Protein AF-A0A2T2UH91-F1 (afdb_monomer)

pLDDT: mean 94.98, std 4.05, range [78.25, 98.5]

Nearest PDB structures (foldseek):
  6rpt-assembly3_C  TM=3.675E-01  e=6.096E-01  Homo sapiens
  7sl2-assembly1_B  TM=4.944E-01  e=5.108E+00  Mus musculus
  7yq3-assembly1_F  TM=5.346E-01  e=6.389E+00  Homo sapiens
  7yq5-assembly1_F  TM=5.346E-01  e=7.145E+00  Homo sapiens
  4mji-assembly1_D  TM=5.048E-01  e=5.712E+00  Homo sapiens

Radius of gyration: 12.51 Å; Cα contacts (8 Å, |Δi|>4): 121; chains: 1; bounding box: 30×16×34 Å

Structure (mmCIF, N/CA/C/O backbone):
data_AF-A0A2T2UH91-F1
#
_entry.id   AF-A0A2T2UH91-F1
#
loop_
_atom_site.group_PDB
_atom_site.id
_atom_site.type_symbol
_atom_site.label_atom_id
_atom_site.label_alt_id
_atom_site.label_comp_id
_atom_site.label_asym_id
_atom_site.label_entity_id
_atom_site.label_seq_id
_atom_site.pdbx_PDB_ins_code
_atom_site.Cartn_x
_atom_site.Cartn_y
_atom_site.Cartn_z
_atom_site.occupancy
_atom_site.B_iso_or_equiv
_atom_site.auth_seq_id
_atom_site.auth_comp_id
_atom_site.auth_asym_id
_atom_site.auth_atom_id
_atom_site.pdbx_PDB_model_num
ATOM 1 N N . MET A 1 1 ? -11.523 -0.373 1.772 1.00 92.50 1 MET A N 1
ATOM 2 C CA . MET A 1 1 ? -10.531 0.726 1.692 1.00 92.50 1 MET A CA 1
ATOM 3 C C . MET A 1 1 ? -9.965 0.823 0.278 1.00 92.50 1 MET A C 1
ATOM 5 O O . MET A 1 1 ? -9.863 -0.207 -0.380 1.00 92.50 1 MET A O 1
ATOM 9 N N . ARG A 1 2 ? -9.606 2.025 -0.192 1.00 96.06 2 ARG A N 1
ATOM 10 C CA . ARG A 1 2 ? -8.881 2.234 -1.457 1.00 96.06 2 ARG A CA 1
ATOM 11 C C . ARG A 1 2 ? -7.422 2.566 -1.144 1.00 96.06 2 ARG A C 1
ATOM 13 O O . ARG A 1 2 ? -7.182 3.411 -0.288 1.00 96.06 2 ARG A O 1
ATOM 20 N N . VAL A 1 3 ? -6.496 1.882 -1.805 1.00 96.06 3 VAL A N 1
ATOM 21 C CA . VAL A 1 3 ? -5.050 2.114 -1.709 1.00 96.06 3 VAL A CA 1
ATOM 22 C C . VAL A 1 3 ? -4.531 2.430 -3.101 1.00 96.06 3 VAL A C 1
ATOM 24 O O . VAL A 1 3 ? -4.849 1.710 -4.050 1.00 96.06 3 VAL A O 1
ATOM 27 N N . THR A 1 4 ? -3.732 3.484 -3.199 1.00 96.62 4 THR A N 1
ATOM 28 C CA . THR A 1 4 ? -3.007 3.855 -4.411 1.00 96.62 4 THR A CA 1
ATOM 29 C C . THR A 1 4 ? -1.528 3.697 -4.120 1.00 96.62 4 THR A C 1
ATOM 31 O O . THR A 1 4 ? -1.049 4.231 -3.125 1.00 96.62 4 THR A O 1
ATOM 34 N N . VAL A 1 5 ? -0.830 2.946 -4.963 1.00 95.38 5 VAL A N 1
ATO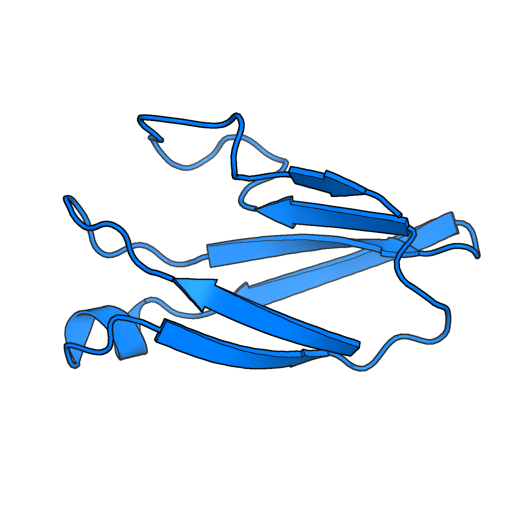M 35 C CA . VAL A 1 5 ? 0.617 2.746 -4.860 1.00 95.38 5 VAL A CA 1
ATOM 36 C C . VAL A 1 5 ? 1.262 3.341 -6.097 1.00 95.38 5 VAL A C 1
ATOM 38 O O . VAL A 1 5 ? 0.809 3.060 -7.211 1.00 95.38 5 VAL A O 1
ATOM 41 N N . ALA A 1 6 ? 2.280 4.168 -5.888 1.00 93.94 6 ALA A N 1
ATOM 42 C CA . ALA A 1 6 ? 3.084 4.770 -6.939 1.00 93.94 6 ALA A CA 1
ATOM 43 C C . ALA A 1 6 ? 4.453 4.079 -7.015 1.00 93.94 6 ALA A C 1
ATOM 45 O O . ALA A 1 6 ? 5.011 3.704 -5.990 1.00 93.94 6 ALA A O 1
ATOM 46 N N . ASP A 1 7 ? 4.957 3.899 -8.233 1.00 91.56 7 ASP A N 1
ATOM 47 C CA . ASP A 1 7 ? 6.323 3.450 -8.504 1.00 91.56 7 ASP A CA 1
ATOM 48 C C . ASP A 1 7 ? 7.211 4.678 -8.747 1.00 91.56 7 ASP A C 1
ATOM 50 O O . ASP A 1 7 ? 7.031 5.387 -9.744 1.00 91.56 7 ASP A O 1
ATOM 54 N N . GLU A 1 8 ? 8.165 4.919 -7.846 1.00 89.06 8 GLU A N 1
ATOM 55 C CA . GLU A 1 8 ? 9.142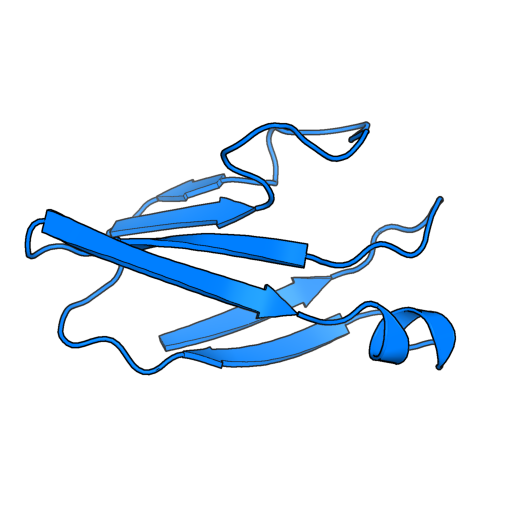 6.012 -7.951 1.00 89.06 8 GLU A CA 1
ATOM 56 C C . GLU A 1 8 ? 10.408 5.629 -8.749 1.00 89.06 8 GLU A C 1
ATOM 58 O O . GLU A 1 8 ? 11.282 6.465 -8.994 1.00 89.06 8 GLU A O 1
ATOM 63 N N . GLY A 1 9 ? 10.484 4.393 -9.256 1.00 80.62 9 GLY A N 1
ATOM 64 C CA . GLY A 1 9 ? 11.482 3.933 -10.215 1.00 80.62 9 GLY A CA 1
ATOM 65 C C . GLY A 1 9 ? 12.601 3.065 -9.628 1.00 80.62 9 GLY A C 1
ATOM 66 O O . GLY A 1 9 ? 12.509 2.492 -8.551 1.00 80.62 9 GLY A O 1
ATOM 67 N N . ASN A 1 10 ? 13.695 2.949 -10.387 1.00 78.25 10 ASN A N 1
ATOM 68 C CA . ASN A 1 10 ? 14.921 2.182 -10.098 1.00 78.25 10 ASN A CA 1
ATOM 69 C C . ASN A 1 10 ? 14.823 0.647 -10.154 1.00 78.25 10 ASN A C 1
ATOM 71 O O . ASN A 1 10 ? 15.766 0.025 -10.644 1.00 78.25 10 ASN A O 1
ATOM 75 N N . ALA A 1 11 ? 13.718 0.025 -9.736 1.00 87.06 11 ALA A N 1
ATOM 76 C CA . ALA A 1 11 ? 13.513 -1.419 -9.887 1.00 87.06 11 ALA A CA 1
ATOM 77 C C . ALA A 1 11 ? 12.029 -1.807 -9.806 1.00 87.06 11 ALA A C 1
ATOM 79 O O . ALA A 1 11 ? 11.327 -1.406 -8.887 1.00 87.06 11 ALA A O 1
ATOM 80 N N . ALA A 1 12 ? 11.561 -2.655 -10.727 1.00 92.12 12 ALA A N 1
ATOM 81 C CA . ALA A 1 12 ? 10.211 -3.210 -10.658 1.00 92.12 12 ALA A CA 1
ATOM 82 C C . ALA A 1 12 ? 10.167 -4.381 -9.663 1.00 92.12 12 ALA A C 1
ATOM 84 O O . ALA A 1 12 ? 10.782 -5.423 -9.900 1.00 92.12 12 ALA A O 1
ATOM 85 N N . MET A 1 13 ? 9.420 -4.224 -8.567 1.00 93.06 13 MET A N 1
ATOM 86 C CA . MET A 1 13 ? 9.234 -5.255 -7.539 1.00 93.06 13 MET A CA 1
ATOM 87 C C . MET A 1 13 ? 7.751 -5.427 -7.168 1.00 93.06 13 MET A C 1
ATOM 89 O O . MET A 1 13 ? 6.959 -4.494 -7.330 1.00 93.06 13 MET A O 1
ATOM 93 N N . PRO A 1 14 ? 7.331 -6.612 -6.685 1.00 95.75 14 PRO A N 1
ATOM 94 C CA . PRO A 1 14 ? 6.036 -6.754 -6.030 1.00 95.75 14 PRO A CA 1
ATOM 95 C C . PRO A 1 14 ? 5.939 -5.832 -4.809 1.00 95.75 14 PRO A C 1
ATOM 97 O O . PRO A 1 14 ? 6.940 -5.566 -4.152 1.00 95.75 14 PRO A O 1
ATOM 100 N N . VAL A 1 15 ? 4.722 -5.411 -4.464 1.00 96.19 15 VAL A N 1
ATOM 101 C CA . VAL A 1 15 ? 4.469 -4.603 -3.261 1.00 96.19 15 VAL A CA 1
ATOM 102 C C . VAL A 1 15 ? 3.685 -5.435 -2.259 1.00 96.19 15 VAL A C 1
ATOM 104 O O . VAL A 1 15 ? 2.565 -5.870 -2.543 1.00 96.19 15 VAL A O 1
ATOM 107 N N . ASP A 1 16 ? 4.271 -5.650 -1.084 1.00 97.56 16 ASP A N 1
ATOM 108 C CA . ASP A 1 16 ? 3.630 -6.333 0.035 1.00 97.56 16 ASP A CA 1
ATOM 109 C C . ASP A 1 16 ? 3.038 -5.310 1.004 1.00 97.56 16 ASP A C 1
ATOM 111 O O . ASP A 1 16 ? 3.758 -4.599 1.690 1.00 97.56 16 ASP A O 1
ATOM 115 N N . LEU A 1 17 ? 1.711 -5.241 1.067 1.00 97.94 17 LEU A N 1
ATOM 116 C CA . LEU A 1 17 ? 0.972 -4.366 1.970 1.00 97.94 17 LEU A CA 1
ATOM 117 C C . LEU A 1 17 ? 0.586 -5.114 3.244 1.00 97.94 17 LEU A C 1
ATOM 119 O O . LEU A 1 17 ? -0.025 -6.189 3.183 1.00 97.94 17 LEU A O 1
ATOM 123 N N . THR A 1 18 ? 0.860 -4.50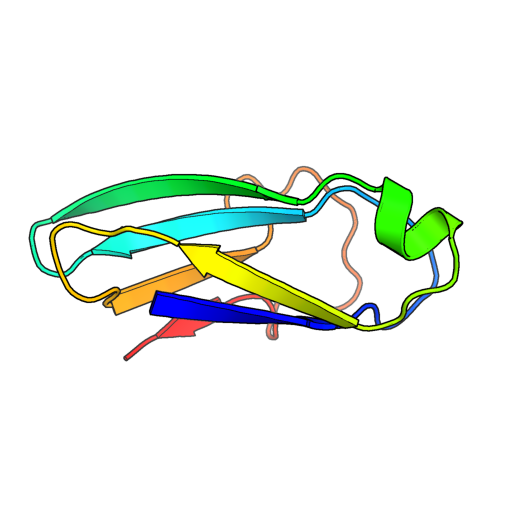1 4.392 1.00 98.50 18 THR A N 1
ATOM 124 C CA . THR A 1 18 ? 0.351 -4.905 5.706 1.00 98.50 18 THR A CA 1
ATOM 125 C C . THR A 1 18 ? -0.565 -3.814 6.246 1.00 98.50 18 THR A C 1
ATOM 127 O O . THR A 1 18 ? -0.161 -2.665 6.380 1.00 98.50 18 THR A O 1
ATOM 130 N N . LEU A 1 19 ? -1.816 -4.169 6.533 1.00 98.25 19 LEU A N 1
ATOM 131 C CA . LEU A 1 19 ? -2.803 -3.275 7.127 1.00 98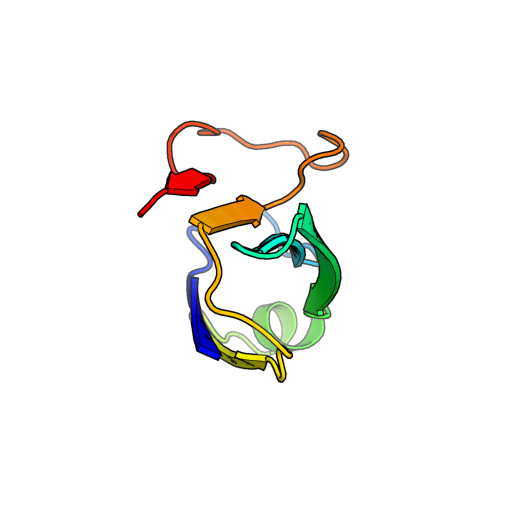.25 19 LEU A CA 1
ATOM 132 C C . LEU A 1 19 ? -3.083 -3.741 8.554 1.00 98.25 19 LEU A C 1
ATOM 134 O O . LEU A 1 19 ? -3.503 -4.886 8.734 1.00 98.25 19 LEU A O 1
ATOM 138 N N . THR A 1 20 ? -2.913 -2.857 9.534 1.00 98.31 20 THR A N 1
ATOM 139 C CA . THR A 1 20 ? -3.410 -3.057 10.903 1.00 98.31 20 THR A CA 1
ATOM 140 C C . THR A 1 20 ? -4.740 -2.333 11.037 1.00 98.31 20 THR A C 1
ATOM 142 O O . THR A 1 20 ? -4.843 -1.139 10.738 1.00 98.31 20 THR A O 1
ATOM 145 N N . LEU A 1 21 ? -5.773 -3.067 11.434 1.00 98.25 21 LEU A N 1
ATOM 146 C CA . LEU A 1 21 ? -7.140 -2.577 11.533 1.00 98.25 21 LEU A CA 1
ATOM 147 C C . LEU A 1 21 ? -7.483 -2.156 12.969 1.00 98.25 21 LEU A C 1
ATOM 149 O O . LEU A 1 21 ? -6.916 -2.676 13.925 1.00 98.25 21 LEU A O 1
ATOM 153 N N . ALA A 1 22 ? -8.473 -1.274 13.119 1.00 98.12 22 ALA A N 1
ATOM 154 C CA . ALA A 1 22 ? -8.926 -0.748 14.414 1.00 98.12 22 ALA A CA 1
ATOM 155 C C . ALA A 1 22 ? -9.486 -1.811 15.377 1.00 98.12 22 ALA A C 1
ATOM 157 O O . ALA A 1 22 ? -9.595 -1.589 16.580 1.00 98.12 22 ALA A O 1
ATOM 158 N N . ASN A 1 23 ? -9.865 -2.979 14.857 1.00 97.44 23 ASN A N 1
ATOM 159 C CA . ASN A 1 23 ? -10.292 -4.123 15.661 1.00 97.44 23 ASN A CA 1
ATOM 160 C C . ASN A 1 23 ? -9.114 -5.014 16.117 1.00 97.44 23 ASN A C 1
ATOM 162 O O . ASN A 1 23 ? -9.350 -6.041 16.747 1.00 97.44 23 ASN A O 1
ATOM 166 N N . GLY A 1 24 ? -7.870 -4.634 15.806 1.00 97.50 24 GLY A N 1
ATOM 167 C CA . GLY A 1 24 ? -6.649 -5.381 16.116 1.00 97.50 24 GLY A CA 1
ATOM 168 C C . GLY A 1 24 ? -6.220 -6.385 15.041 1.00 97.50 24 GLY A C 1
ATOM 169 O O . GLY A 1 24 ? -5.121 -6.934 15.135 1.00 97.50 24 GLY A O 1
ATOM 170 N N . ASP A 1 25 ? -7.036 -6.620 14.010 1.00 98.12 25 ASP A N 1
ATOM 171 C CA . ASP A 1 25 ? -6.712 -7.584 12.959 1.00 98.12 25 ASP A CA 1
ATOM 172 C C . ASP A 1 25 ? -5.614 -7.076 12.020 1.00 98.12 25 ASP A C 1
ATOM 174 O O . ASP A 1 25 ? -5.420 -5.877 11.812 1.00 98.12 25 ASP A O 1
ATOM 178 N N . THR A 1 26 ? -4.913 -8.021 11.390 1.00 98.06 26 THR A N 1
ATOM 179 C CA . THR A 1 26 ? -3.925 -7.736 10.346 1.00 98.06 26 THR A CA 1
ATOM 180 C C . THR A 1 26 ? -4.358 -8.334 9.013 1.00 98.06 26 THR A C 1
ATOM 182 O O . THR A 1 26 ? -4.586 -9.540 8.905 1.00 98.06 26 THR A O 1
ATOM 185 N N . VAL A 1 27 ? -4.388 -7.512 7.964 1.00 98.12 27 VAL A N 1
ATOM 186 C CA . VAL A 1 27 ? -4.654 -7.938 6.584 1.00 98.12 27 VAL A CA 1
ATOM 187 C C . VAL A 1 27 ? -3.388 -7.777 5.752 1.00 98.12 27 VAL A C 1
ATOM 189 O O . VAL A 1 27 ? -2.800 -6.701 5.711 1.00 98.12 27 VAL A O 1
ATOM 192 N N . ARG A 1 28 ? -2.982 -8.839 5.047 1.00 98.00 28 ARG A N 1
ATOM 193 C CA . ARG A 1 28 ? -1.847 -8.811 4.112 1.00 98.00 28 ARG A CA 1
ATOM 194 C C . ARG A 1 28 ? -2.315 -8.949 2.671 1.00 98.00 28 ARG A C 1
ATOM 196 O O . ARG A 1 28 ? -3.168 -9.794 2.364 1.00 98.00 28 ARG A O 1
ATOM 203 N N . ARG A 1 29 ? -1.766 -8.127 1.780 1.00 97.69 29 ARG A N 1
ATOM 204 C CA . ARG A 1 29 ? -2.066 -8.149 0.343 1.00 97.69 29 ARG A CA 1
ATOM 205 C C . ARG A 1 29 ? -0.802 -7.919 -0.463 1.00 97.69 29 ARG A C 1
ATOM 207 O O . ARG A 1 29 ? -0.033 -7.029 -0.144 1.00 97.69 29 ARG A O 1
ATOM 214 N N . ARG A 1 30 ? -0.644 -8.686 -1.539 1.00 97.31 30 ARG A N 1
ATOM 215 C CA . ARG A 1 30 ? 0.421 -8.486 -2.517 1.00 97.31 30 ARG A CA 1
ATOM 216 C C . ARG A 1 30 ? -0.142 -7.857 -3.782 1.00 97.31 30 ARG A C 1
ATOM 218 O O . ARG A 1 30 ? -1.154 -8.323 -4.308 1.00 97.31 30 ARG A O 1
ATOM 225 N N . ILE A 1 31 ? 0.538 -6.836 -4.279 1.00 96.62 31 ILE A N 1
ATOM 226 C CA . ILE A 1 31 ? 0.386 -6.332 -5.641 1.00 96.62 31 ILE A CA 1
ATOM 227 C C . ILE A 1 31 ? 1.497 -6.988 -6.475 1.00 96.62 31 ILE A C 1
ATOM 229 O O . ILE A 1 31 ? 2.664 -6.893 -6.087 1.00 96.62 31 ILE A O 1
ATOM 233 N N . PRO A 1 32 ? 1.165 -7.704 -7.568 1.00 96.69 32 PRO A N 1
ATOM 234 C CA . PRO A 1 32 ? 2.172 -8.339 -8.416 1.00 96.69 32 PRO A CA 1
ATOM 235 C C . PRO A 1 32 ? 3.030 -7.291 -9.131 1.00 96.69 32 PRO A C 1
ATOM 237 O O . PRO A 1 32 ? 2.639 -6.132 -9.230 1.00 96.69 32 PRO A O 1
ATOM 240 N N . VAL A 1 33 ? 4.182 -7.720 -9.648 1.00 96.56 33 VAL A N 1
ATOM 241 C CA . VAL A 1 33 ? 5.126 -6.857 -10.378 1.00 96.56 33 VAL A CA 1
ATOM 242 C C . VAL A 1 33 ? 4.635 -6.480 -11.783 1.00 96.56 33 VAL A C 1
ATOM 244 O O . VAL A 1 33 ? 5.058 -5.467 -12.330 1.00 96.56 33 VAL A O 1
ATOM 247 N N . ASP A 1 34 ? 3.719 -7.270 -12.352 1.00 97.38 34 ASP A N 1
ATOM 248 C CA . ASP A 1 34 ? 3.255 -7.151 -13.742 1.00 97.38 34 ASP A CA 1
ATOM 249 C C . ASP A 1 34 ? 2.847 -5.725 -14.160 1.00 97.38 34 ASP A C 1
ATOM 251 O O . ASP A 1 34 ? 3.319 -5.275 -15.200 1.00 97.38 34 ASP A O 1
ATOM 255 N N . PRO A 1 35 ? 2.077 -4.944 -13.367 1.00 96.56 35 PRO A N 1
ATOM 256 C CA . PRO A 1 35 ? 1.704 -3.582 -13.750 1.00 96.56 35 PRO A CA 1
ATOM 257 C C . PRO A 1 35 ? 2.911 -2.677 -14.025 1.00 96.56 35 PRO A C 1
ATOM 259 O O . PRO A 1 35 ? 2.861 -1.837 -14.920 1.00 96.56 35 PRO A O 1
ATOM 262 N N . TRP A 1 36 ? 3.999 -2.860 -13.277 1.00 95.50 36 TRP A N 1
ATOM 263 C CA . TRP A 1 36 ? 5.228 -2.077 -13.407 1.00 95.50 36 TRP A CA 1
ATOM 264 C C . TRP A 1 36 ? 6.006 -2.481 -14.655 1.00 95.50 36 TRP A C 1
ATOM 266 O O . TRP A 1 36 ? 6.515 -1.625 -15.376 1.00 95.50 36 TRP A O 1
ATOM 276 N N . LEU A 1 37 ? 6.042 -3.785 -14.949 1.00 95.00 37 LEU A N 1
ATOM 277 C CA . LEU A 1 37 ? 6.636 -4.316 -16.179 1.00 95.00 37 LEU A CA 1
ATOM 278 C C . LEU A 1 37 ? 5.857 -3.880 -17.427 1.00 95.00 37 LEU A C 1
ATOM 280 O O . LEU A 1 37 ? 6.465 -3.632 -18.466 1.00 95.00 37 LEU A O 1
ATOM 284 N N . ASP A 1 38 ? 4.542 -3.700 -17.300 1.00 96.19 38 ASP A N 1
ATOM 285 C CA . ASP A 1 38 ? 3.667 -3.152 -18.342 1.00 96.19 38 ASP A CA 1
ATOM 286 C C . ASP A 1 38 ? 3.778 -1.617 -18.483 1.00 96.19 38 ASP A C 1
ATOM 288 O O . ASP A 1 38 ? 3.086 -1.005 -19.300 1.00 96.19 38 ASP A O 1
ATOM 292 N N . GLY A 1 39 ? 4.647 -0.972 -17.696 1.00 94.50 39 GLY A N 1
ATOM 293 C CA . GLY A 1 39 ? 4.927 0.463 -17.766 1.00 94.50 39 GLY A CA 1
ATOM 294 C C . GLY A 1 39 ? 3.967 1.350 -16.971 1.00 94.50 39 GLY A C 1
ATOM 295 O O . GLY A 1 39 ? 4.010 2.575 -17.115 1.00 94.50 39 GLY A O 1
ATOM 296 N N . GLN A 1 40 ? 3.103 0.779 -16.126 1.00 96.56 40 GLN A N 1
ATOM 297 C CA . GLN A 1 40 ? 2.288 1.572 -15.206 1.00 96.56 40 GLN A CA 1
ATOM 298 C C . GLN A 1 40 ? 3.182 2.181 -14.122 1.00 96.56 40 GLN A C 1
ATOM 300 O O . GLN A 1 40 ? 4.106 1.5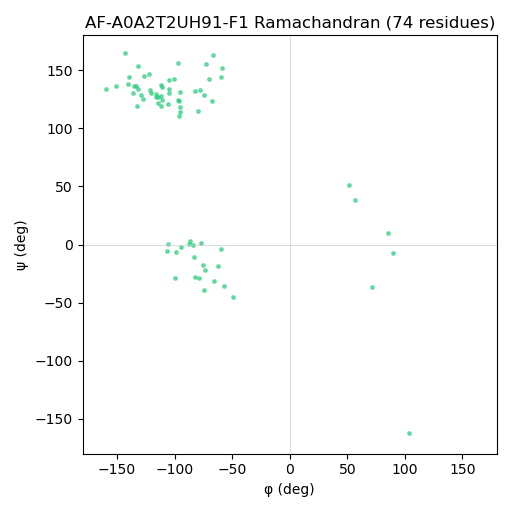45 -13.630 1.00 96.56 40 GLN A O 1
ATOM 305 N N . ARG A 1 41 ? 2.878 3.417 -13.723 1.00 95.19 41 ARG A N 1
ATOM 306 C CA . ARG A 1 41 ? 3.549 4.111 -12.605 1.00 95.19 41 ARG A CA 1
ATOM 307 C C . ARG A 1 41 ? 2.686 4.219 -11.359 1.00 95.19 41 ARG A C 1
ATOM 309 O O . ARG A 1 41 ? 3.107 4.734 -10.330 1.00 95.19 41 ARG A O 1
ATOM 316 N N . THR A 1 42 ? 1.437 3.788 -11.463 1.00 96.69 42 THR A N 1
ATOM 317 C CA . THR A 1 42 ? 0.472 3.856 -10.376 1.00 96.69 42 THR A CA 1
ATOM 318 C C . THR A 1 42 ? -0.510 2.714 -10.528 1.00 96.69 42 THR A C 1
ATOM 320 O O . THR A 1 42 ? -1.002 2.464 -11.628 1.00 96.69 42 THR A O 1
ATOM 323 N N . VAL A 1 43 ? -0.835 2.053 -9.422 1.00 97.00 43 VAL A N 1
ATOM 324 C CA . VAL A 1 43 ? -1.957 1.116 -9.356 1.00 97.00 43 VAL A CA 1
ATOM 325 C C . VAL A 1 43 ? -2.871 1.477 -8.212 1.00 97.00 43 VAL A C 1
ATOM 327 O O . VAL A 1 43 ? -2.445 1.880 -7.132 1.00 97.00 43 VAL A O 1
ATOM 330 N N . GLU A 1 44 ? -4.151 1.249 -8.443 1.00 97.75 44 GLU A N 1
ATOM 331 C CA . GLU A 1 44 ? -5.172 1.386 -7.427 1.00 97.75 44 GLU A CA 1
ATOM 332 C C . GLU A 1 44 ? -5.745 0.010 -7.086 1.00 97.75 44 GLU A C 1
ATOM 334 O O . GLU A 1 44 ? -5.991 -0.827 -7.965 1.00 97.75 44 GLU A O 1
ATOM 339 N N . ARG A 1 45 ? -5.945 -0.252 -5.796 1.00 96.25 45 ARG A N 1
ATOM 340 C CA . ARG A 1 45 ? -6.545 -1.488 -5.295 1.00 96.25 45 ARG A CA 1
ATOM 341 C C . ARG A 1 45 ? -7.608 -1.175 -4.259 1.00 96.25 45 ARG A C 1
ATOM 343 O O . ARG A 1 45 ? -7.422 -0.359 -3.361 1.00 96.25 45 ARG A O 1
ATOM 350 N N . THR A 1 46 ? -8.730 -1.879 -4.369 1.00 96.94 46 THR A N 1
ATOM 351 C CA . THR A 1 46 ? -9.743 -1.907 -3.315 1.00 96.94 46 THR A CA 1
ATOM 352 C C . THR A 1 46 ? -9.507 -3.136 -2.451 1.00 96.94 46 THR A C 1
ATOM 354 O O . THR A 1 46 ? -9.573 -4.263 -2.936 1.00 96.94 46 THR A O 1
ATOM 357 N N . ILE A 1 47 ? -9.231 -2.912 -1.169 1.00 95.94 47 ILE A N 1
ATOM 358 C CA . ILE A 1 47 ? -9.022 -3.963 -0.174 1.00 95.94 47 ILE A CA 1
ATOM 359 C C . ILE A 1 47 ? -10.269 -4.019 0.707 1.00 95.94 47 ILE A C 1
ATOM 361 O O . ILE A 1 47 ? -10.653 -3.014 1.316 1.00 95.94 47 ILE A O 1
ATOM 365 N N . GLN A 1 48 ? -10.917 -5.184 0.732 1.00 96.56 48 GLN A N 1
ATOM 366 C CA . GLN A 1 48 ? -12.021 -5.472 1.648 1.00 96.56 48 GLN A CA 1
ATOM 367 C C . GLN A 1 48 ? -11.448 -5.703 3.048 1.00 96.56 48 GLN A C 1
ATOM 369 O O . GLN A 1 48 ? -10.502 -6.480 3.199 1.00 96.56 48 GLN A O 1
ATOM 374 N N . THR A 1 49 ? -11.991 -4.997 4.036 1.00 96.62 49 THR A N 1
ATOM 375 C CA . THR A 1 49 ? -11.585 -5.061 5.443 1.00 96.62 49 THR A CA 1
ATOM 376 C C . THR A 1 49 ? -12.832 -5.009 6.318 1.00 96.62 49 THR A C 1
ATOM 378 O O . THR A 1 49 ? -13.777 -4.292 5.989 1.00 96.62 49 THR A O 1
ATOM 381 N N . ASP A 1 50 ? -12.823 -5.737 7.433 1.00 96.38 50 ASP A N 1
ATOM 382 C CA . ASP A 1 50 ? -13.964 -5.802 8.361 1.00 96.38 50 ASP A CA 1
ATOM 383 C C . ASP A 1 50 ? -13.992 -4.628 9.358 1.00 96.38 50 ASP A C 1
ATOM 385 O O . ASP A 1 50 ? -14.990 -4.388 10.034 1.00 96.38 50 ASP A O 1
ATOM 389 N N . ALA A 1 51 ? -12.907 -3.851 9.409 1.00 97.75 51 ALA A N 1
ATOM 390 C CA . ALA A 1 51 ? -12.770 -2.624 10.185 1.00 97.75 51 ALA A CA 1
ATOM 391 C C . ALA A 1 51 ? -11.926 -1.578 9.420 1.00 97.75 51 ALA A C 1
ATOM 393 O O . ALA A 1 51 ? -11.262 -1.917 8.427 1.00 97.75 51 ALA A O 1
ATOM 394 N N . PRO A 1 52 ? -11.949 -0.294 9.832 1.00 97.44 52 PRO A N 1
ATOM 395 C CA . PRO A 1 52 ? -11.051 0.727 9.295 1.00 97.44 52 PRO A CA 1
ATOM 396 C C . PRO A 1 52 ? -9.578 0.372 9.533 1.00 97.44 52 PRO A C 1
ATOM 398 O O . PRO A 1 52 ? -9.240 -0.171 10.582 1.00 97.44 52 PRO A O 1
ATOM 401 N N . ALA A 1 53 ? -8.704 0.705 8.582 1.00 97.38 53 ALA A N 1
ATOM 402 C CA . ALA A 1 53 ? -7.260 0.612 8.783 1.00 97.38 53 ALA A CA 1
ATOM 403 C C . ALA A 1 53 ? -6.761 1.797 9.624 1.00 97.38 53 ALA A C 1
ATOM 405 O O . ALA A 1 53 ? -7.102 2.945 9.331 1.00 97.38 53 ALA A O 1
ATOM 406 N N . GLU A 1 54 ? -5.946 1.504 10.633 1.00 97.88 54 GLU A N 1
ATOM 407 C CA . GLU A 1 54 ? -5.228 2.493 11.452 1.00 97.88 54 GLU A CA 1
ATOM 408 C C . GLU A 1 54 ? -3.773 2.638 11.006 1.00 97.88 54 GLU A C 1
ATOM 410 O O . GLU A 1 54 ? -3.187 3.711 11.125 1.00 97.88 54 GLU A O 1
ATOM 415 N N . ARG A 1 55 ? -3.200 1.567 10.442 1.00 97.81 55 ARG A N 1
ATOM 416 C CA . ARG A 1 55 ? -1.846 1.540 9.887 1.00 97.81 55 ARG A CA 1
ATOM 417 C C . ARG A 1 55 ? -1.849 0.826 8.545 1.00 97.81 55 ARG A C 1
ATOM 419 O O . ARG A 1 55 ? -2.459 -0.235 8.412 1.00 97.81 55 ARG A O 1
ATOM 426 N N . VAL A 1 56 ? -1.142 1.382 7.572 1.00 98.00 56 VAL A N 1
ATOM 427 C CA . VAL A 1 56 ? -0.849 0.749 6.284 1.00 98.00 56 VAL A CA 1
ATOM 428 C C . VAL A 1 56 ? 0.644 0.853 6.061 1.00 98.00 56 VAL A C 1
ATOM 430 O O . VAL A 1 56 ? 1.200 1.939 6.183 1.00 98.00 56 VAL A O 1
ATOM 433 N N . GLU A 1 57 ? 1.279 -0.268 5.754 1.00 98.19 57 GLU A N 1
ATOM 434 C CA . GLU A 1 57 ? 2.727 -0.348 5.617 1.00 98.19 57 GLU A CA 1
ATOM 435 C C . GLU A 1 57 ? 3.109 -1.157 4.380 1.00 98.19 57 GLU A C 1
ATOM 437 O O . GLU A 1 57 ? 2.599 -2.266 4.177 1.00 98.19 57 GLU A O 1
ATOM 442 N N . ILE A 1 58 ? 3.995 -0.596 3.561 1.00 97.19 58 ILE A N 1
ATOM 443 C CA . ILE A 1 58 ? 4.681 -1.312 2.486 1.00 97.19 58 ILE A CA 1
ATOM 444 C C . ILE A 1 58 ? 5.868 -2.060 3.092 1.00 97.19 58 ILE A C 1
ATOM 446 O O . ILE A 1 58 ? 6.641 -1.507 3.867 1.00 97.19 58 ILE A O 1
ATOM 450 N N . ASP A 1 59 ? 5.996 -3.337 2.735 1.00 96.50 59 ASP A N 1
ATOM 451 C CA . ASP A 1 59 ? 7.130 -4.190 3.083 1.00 96.50 59 ASP A CA 1
ATOM 452 C C . ASP A 1 59 ? 7.465 -4.190 4.586 1.00 96.50 59 ASP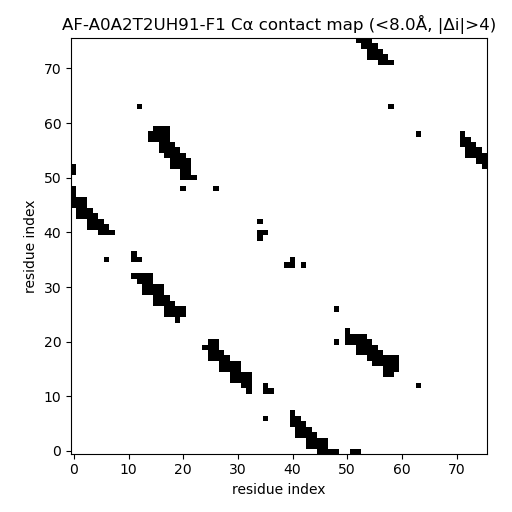 A C 1
ATOM 454 O O . ASP A 1 59 ? 8.607 -4.018 4.998 1.00 96.50 59 ASP A O 1
ATOM 458 N N . ALA A 1 60 ? 6.466 -4.432 5.440 1.00 97.12 60 ALA A N 1
ATOM 459 C CA . ALA A 1 60 ? 6.637 -4.474 6.902 1.00 97.12 60 ALA A CA 1
ATOM 460 C C . ALA A 1 60 ? 7.631 -5.548 7.413 1.00 97.12 60 ALA A C 1
ATOM 462 O O . ALA A 1 60 ? 7.827 -5.684 8.618 1.00 97.12 60 ALA A O 1
ATOM 463 N N . GLN A 1 61 ? 8.179 -6.386 6.528 1.00 95.44 61 GLN A N 1
ATOM 464 C CA . GLN A 1 61 ? 9.209 -7.386 6.8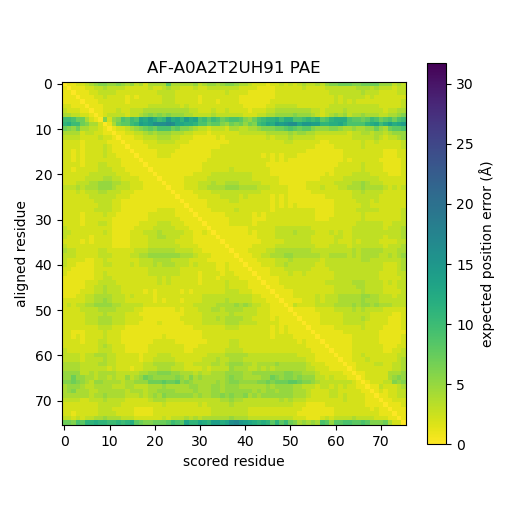40 1.00 95.44 61 GLN A CA 1
ATOM 465 C C . GLN A 1 61 ? 10.600 -6.989 6.326 1.00 95.44 61 GLN A C 1
ATOM 467 O O . GLN A 1 61 ? 11.541 -7.755 6.508 1.00 95.44 61 GLN A O 1
ATOM 472 N N . GLU A 1 62 ? 10.725 -5.823 5.692 1.00 94.69 62 GLU A N 1
ATOM 473 C CA . GLU A 1 62 ? 11.977 -5.286 5.155 1.00 94.69 62 GLU A CA 1
ATOM 474 C C . GLU A 1 62 ? 12.681 -6.219 4.155 1.00 94.69 62 GLU A C 1
ATOM 476 O O . GLU A 1 62 ? 13.904 -6.356 4.151 1.00 94.69 62 GLU A O 1
ATOM 481 N N . TYR A 1 63 ? 11.902 -6.895 3.306 1.00 94.19 63 TYR A N 1
ATOM 482 C CA . TYR A 1 63 ? 12.425 -7.839 2.324 1.00 94.19 63 TYR A CA 1
ATOM 483 C C . TYR A 1 63 ? 13.017 -7.150 1.088 1.00 94.19 63 TYR A C 1
ATOM 485 O O . TYR A 1 63 ? 13.924 -7.704 0.459 1.00 94.19 63 TYR A O 1
ATOM 493 N N . TYR A 1 64 ? 12.521 -5.963 0.725 1.00 91.00 64 TYR A N 1
ATOM 494 C CA . TYR A 1 64 ? 12.963 -5.258 -0.476 1.00 91.00 64 TYR A CA 1
ATOM 495 C C . TYR A 1 64 ? 13.973 -4.151 -0.140 1.00 91.00 64 TYR A C 1
ATOM 497 O O . TYR A 1 64 ? 13.833 -3.466 0.879 1.00 91.00 64 TYR A O 1
ATOM 505 N N . PRO A 1 65 ? 14.999 -3.952 -0.990 1.00 87.69 65 PRO A N 1
ATOM 506 C CA . PRO A 1 65 ? 15.863 -2.790 -0.879 1.00 87.69 65 PRO A CA 1
ATOM 507 C C . PRO A 1 65 ? 15.056 -1.538 -1.219 1.00 87.69 65 PRO A C 1
ATOM 509 O O . PRO A 1 65 ? 14.502 -1.438 -2.313 1.00 87.69 65 PRO A O 1
ATOM 512 N N . ASP A 1 66 ? 15.030 -0.585 -0.295 1.00 86.75 66 ASP A N 1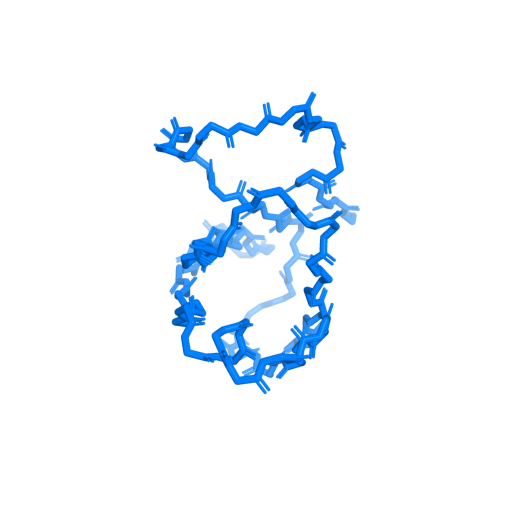
ATOM 513 C CA . ASP A 1 66 ? 14.316 0.674 -0.465 1.00 86.75 66 ASP A CA 1
ATOM 514 C C . ASP A 1 66 ? 15.216 1.854 -0.090 1.00 86.75 66 ASP A C 1
ATOM 516 O O . ASP A 1 66 ? 15.933 1.808 0.913 1.00 86.75 66 ASP A O 1
ATOM 520 N N . THR A 1 67 ? 15.219 2.880 -0.938 1.00 85.81 67 THR A N 1
ATOM 521 C CA . THR A 1 67 ? 16.090 4.054 -0.784 1.00 85.81 67 THR A CA 1
ATOM 522 C C . THR A 1 67 ? 15.498 5.063 0.194 1.00 85.81 67 THR A C 1
ATOM 524 O O . THR A 1 67 ? 16.256 5.769 0.861 1.00 85.81 67 THR A O 1
ATOM 527 N N . ASP A 1 68 ? 14.172 5.097 0.325 1.00 89.12 68 ASP A N 1
ATOM 528 C CA . ASP A 1 68 ? 13.471 5.851 1.354 1.00 89.12 68 ASP A CA 1
ATOM 529 C C . ASP A 1 68 ? 12.422 4.934 1.982 1.00 89.12 68 ASP A C 1
ATOM 531 O O . ASP A 1 68 ? 11.568 4.408 1.298 1.00 89.12 68 ASP A O 1
ATOM 535 N N . ARG A 1 69 ? 12.511 4.673 3.290 1.00 91.00 69 ARG A N 1
ATOM 536 C CA . ARG A 1 69 ? 11.477 3.892 3.998 1.00 91.00 69 ARG A CA 1
ATOM 537 C C . ARG A 1 69 ? 10.493 4.781 4.745 1.00 91.00 69 ARG A C 1
ATOM 539 O O . ARG A 1 69 ? 9.548 4.270 5.346 1.00 91.00 69 ARG A O 1
ATOM 546 N N . ASN A 1 70 ? 10.731 6.090 4.784 1.00 92.44 70 ASN A N 1
ATOM 547 C CA . ASN A 1 70 ? 9.907 7.005 5.570 1.00 92.44 70 ASN A CA 1
ATOM 548 C C . ASN A 1 70 ? 8.550 7.270 4.908 1.00 92.44 70 ASN A C 1
ATOM 550 O O . ASN A 1 70 ? 7.625 7.725 5.578 1.00 92.44 70 ASN A O 1
ATOM 554 N N . ASP A 1 71 ? 8.425 6.966 3.620 1.00 92.81 71 ASP A N 1
ATOM 555 C CA . ASP A 1 71 ? 7.207 7.058 2.821 1.00 92.81 71 ASP A CA 1
ATOM 556 C C . ASP A 1 71 ? 6.426 5.734 2.748 1.00 92.81 71 ASP A C 1
ATOM 558 O O . ASP A 1 71 ? 5.325 5.714 2.210 1.00 92.81 71 ASP A O 1
ATOM 562 N N . ASN A 1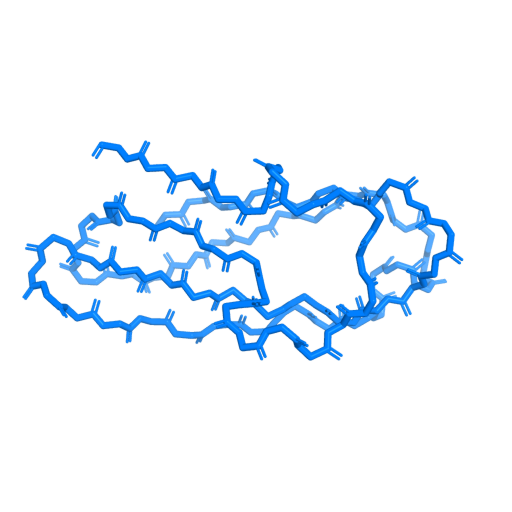 72 ? 6.920 4.652 3.357 1.00 95.31 72 ASN A N 1
ATOM 563 C CA . ASN A 1 72 ? 6.259 3.345 3.346 1.00 95.31 72 ASN A CA 1
ATOM 564 C C . ASN A 1 72 ? 5.179 3.169 4.417 1.00 95.31 72 ASN A C 1
ATOM 566 O O . ASN A 1 72 ? 4.566 2.100 4.490 1.00 95.31 72 ASN A O 1
ATOM 570 N N . LEU A 1 73 ? 4.942 4.176 5.260 1.00 97.12 73 LEU A N 1
ATOM 571 C CA . LEU A 1 73 ? 4.050 4.082 6.410 1.00 97.12 73 LEU A CA 1
ATOM 572 C C . LEU A 1 73 ? 3.003 5.195 6.422 1.00 97.12 73 LEU A C 1
ATOM 574 O O . LEU A 1 73 ? 3.317 6.380 6.497 1.00 97.12 73 LEU A O 1
ATOM 578 N N . TRP A 1 74 ? 1.739 4.788 6.503 1.00 97.19 74 TRP A N 1
ATOM 579 C CA . TRP A 1 74 ? 0.610 5.683 6.726 1.00 97.19 74 TRP A CA 1
ATOM 580 C C . TRP A 1 74 ? -0.131 5.286 7.998 1.00 97.19 74 TRP A C 1
ATOM 582 O O . TRP A 1 74 ? -0.509 4.125 8.172 1.00 97.19 74 TRP A O 1
ATOM 592 N N . THR A 1 75 ? -0.377 6.263 8.870 1.00 96.12 75 THR A N 1
ATOM 593 C CA . THR A 1 75 ? -1.160 6.104 10.103 1.00 96.12 75 THR A CA 1
ATOM 594 C C . THR A 1 75 ? -2.335 7.070 10.122 1.00 96.12 75 THR A C 1
ATOM 596 O O . THR A 1 75 ? -2.215 8.188 9.613 1.00 96.12 75 THR A O 1
ATOM 599 N N . ARG A 1 76 ? -3.452 6.658 10.720 1.00 86.00 76 ARG A N 1
ATOM 600 C CA . ARG A 1 76 ? -4.650 7.488 10.886 1.00 86.00 76 ARG A CA 1
ATOM 601 C C . ARG A 1 76 ? -5.005 7.694 12.350 1.00 86.00 76 ARG A C 1
ATOM 603 O O . ARG A 1 76 ? -4.797 6.746 13.132 1.00 86.00 76 ARG A O 1
#

Mean predicted aligned error: 2.67 Å

Secondary structure (DSSP, 8-state):
-EEEEE--SS----EEEEEEETTS-EEEEEE-SHHHHTT-SEEEEE---SS-EEEEEE-TT--S--S--TTSEEE-

Solvent-accessible surface area (backbone atoms only — not comparable to full-atom values): 4794 Å² total; per-residue (Å²): 88,80,47,76,49,71,62,94,64,101,67,83,60,62,47,43,37,40,31,38,25,75,82,73,49,75,51,76,50,76,44,73,36,62,56,45,75,74,67,46,52,63,50,78,47,78,48,91,65,99,50,60,68,36,34,40,28,54,44,82,81,68,80,67,93,67,97,69,68,82,81,35,59,48,75,108

Sequence (76 aa):
MRVTVADEGNAAMPVDLTLTLANGDTVRRRIPVDPWLDGQRTVERTIQTDAPAERVEIDAQEYYPDTDRNDNLWTR

Foldseek 3Di:
DKDKDFAPDDDQAKKWKWFQFPVRDIDIDIDGSVCVVVVDGMDMDDDDDPGHTQKIFTPPVPPDDDPDRPVRIDGD